Protein AF-A0AA41H5A7-F1 (afdb_monomer_lite)

Foldseek 3Di:
DDLLVLLLVLLVVCCVVPNDDPVCPVVNVQSNPDHDPDPVNSQVCCVVVVCDVCSSRDHPDDPPPDPCPDPPDDPPPDPDPLVPDDPVRNVVVVVLVPDDPVVVVVVVVVVVVVVCVVPDDPPPPPDD

Organism: NCBI:txid2849652

Structure (mmCIF, N/CA/C/O backbone):
data_AF-A0AA41H5A7-F1
#
_entry.id   AF-A0AA41H5A7-F1
#
loop_
_atom_site.group_PDB
_atom_site.id
_atom_site.type_symbol
_atom_site.label_atom_id
_atom_site.label_alt_id
_atom_site.label_comp_id
_atom_site.label_asym_id
_atom_site.label_entity_id
_atom_site.label_seq_id
_atom_site.pdbx_PDB_ins_code
_atom_site.Cartn_x
_atom_site.Cartn_y
_atom_site.Cartn_z
_atom_site.occupancy
_atom_site.B_iso_or_equiv
_atom_site.auth_seq_id
_atom_site.auth_comp_id
_atom_site.auth_asym_id
_atom_site.auth_atom_id
_atom_site.pdbx_PDB_model_num
ATOM 1 N N . MET A 1 1 ? 23.987 -1.968 -9.601 1.00 56.03 1 MET A N 1
ATOM 2 C CA . MET A 1 1 ? 22.729 -1.945 -10.375 1.00 56.03 1 MET A CA 1
ATOM 3 C C . MET A 1 1 ? 22.437 -0.489 -10.712 1.00 56.03 1 MET A C 1
ATOM 5 O O . MET A 1 1 ? 22.453 0.323 -9.795 1.00 56.03 1 MET A O 1
ATOM 9 N N . ASN A 1 2 ? 22.319 -0.119 -11.991 1.00 81.69 2 ASN A N 1
ATOM 10 C CA . ASN A 1 2 ? 21.981 1.256 -12.384 1.00 81.69 2 ASN A CA 1
ATOM 11 C C . ASN A 1 2 ? 20.470 1.468 -12.172 1.00 81.69 2 ASN A C 1
ATOM 13 O O . ASN A 1 2 ? 19.696 0.542 -12.397 1.00 81.69 2 ASN A O 1
ATOM 17 N N . ILE A 1 3 ? 20.035 2.673 -11.787 1.00 83.50 3 ILE A N 1
ATOM 18 C CA . ILE A 1 3 ? 18.609 3.023 -11.637 1.00 83.50 3 ILE A CA 1
ATOM 19 C C . ILE A 1 3 ? 17.794 2.694 -12.898 1.00 83.50 3 ILE A C 1
ATOM 21 O O . ILE A 1 3 ? 16.640 2.288 -12.826 1.00 83.50 3 ILE A O 1
ATOM 25 N N . THR A 1 4 ? 18.424 2.798 -14.068 1.00 85.50 4 THR A N 1
ATOM 26 C CA . THR A 1 4 ? 17.822 2.427 -15.356 1.00 85.50 4 THR A CA 1
ATOM 27 C C . THR A 1 4 ? 17.505 0.929 -15.422 1.00 85.50 4 THR A C 1
ATOM 29 O O . THR A 1 4 ? 16.462 0.541 -15.942 1.00 85.50 4 THR A O 1
ATOM 32 N N . ASP A 1 5 ? 18.373 0.083 -14.868 1.00 84.81 5 ASP A N 1
ATOM 33 C CA . ASP A 1 5 ? 18.185 -1.369 -14.858 1.00 84.81 5 ASP A CA 1
ATOM 34 C C . ASP A 1 5 ? 17.086 -1.773 -13.870 1.00 84.81 5 ASP A C 1
ATOM 36 O O . ASP A 1 5 ? 16.255 -2.614 -14.205 1.00 84.81 5 ASP A O 1
ATOM 40 N N . THR A 1 6 ? 17.012 -1.106 -12.710 1.00 86.38 6 THR A N 1
ATOM 41 C CA . THR A 1 6 ? 15.900 -1.247 -11.752 1.00 86.38 6 THR A CA 1
ATOM 42 C C . THR A 1 6 ? 14.561 -0.918 -12.411 1.00 86.38 6 THR A C 1
ATOM 44 O O . THR A 1 6 ? 13.634 -1.727 -12.391 1.00 86.38 6 THR A O 1
ATOM 47 N N . ARG A 1 7 ? 14.483 0.221 -13.109 1.00 88.19 7 ARG A N 1
ATOM 48 C CA . ARG A 1 7 ? 13.277 0.634 -13.841 1.00 88.19 7 ARG A CA 1
ATOM 49 C C . ARG A 1 7 ? 12.860 -0.377 -14.899 1.00 88.19 7 ARG A C 1
ATOM 51 O O . ARG A 1 7 ? 11.673 -0.670 -15.026 1.00 88.19 7 ARG A O 1
ATOM 58 N N . ARG A 1 8 ? 13.813 -0.933 -15.655 1.00 88.06 8 ARG A N 1
ATOM 59 C CA . ARG A 1 8 ? 13.534 -1.971 -16.663 1.00 88.06 8 ARG A CA 1
ATOM 60 C C . ARG A 1 8 ? 13.011 -3.255 -16.030 1.00 88.06 8 ARG A C 1
ATOM 62 O O . ARG A 1 8 ? 12.043 -3.815 -16.544 1.00 88.06 8 ARG A O 1
ATOM 69 N N . ALA A 1 9 ? 13.622 -3.700 -14.934 1.00 86.38 9 ALA A N 1
ATOM 70 C CA . ALA A 1 9 ? 13.193 -4.889 -14.206 1.00 86.38 9 ALA A CA 1
ATOM 71 C C . ALA A 1 9 ? 11.758 -4.727 -13.677 1.00 86.38 9 ALA A C 1
ATOM 73 O O . ALA A 1 9 ? 10.902 -5.569 -13.951 1.00 86.38 9 ALA A O 1
ATOM 74 N N . ASN A 1 10 ? 11.455 -3.597 -13.034 1.00 87.81 10 ASN A N 1
ATOM 75 C CA . ASN A 1 10 ? 10.125 -3.330 -12.479 1.00 87.81 10 ASN A CA 1
ATOM 76 C C . ASN A 1 10 ? 9.070 -3.123 -13.570 1.00 87.81 10 ASN A C 1
ATOM 78 O O . ASN A 1 10 ? 7.943 -3.600 -13.444 1.00 87.81 10 ASN A O 1
ATOM 82 N N . LEU A 1 11 ? 9.433 -2.489 -14.690 1.00 87.06 11 LEU A N 1
ATOM 83 C CA . LEU A 1 11 ? 8.543 -2.374 -15.844 1.00 87.06 11 LEU A CA 1
ATOM 84 C C . LEU A 1 11 ? 8.207 -3.753 -16.432 1.00 87.06 11 LEU A C 1
ATOM 86 O O . LEU A 1 11 ? 7.061 -3.994 -16.806 1.00 87.06 11 LEU A O 1
ATOM 90 N N . ALA A 1 12 ? 9.184 -4.662 -16.509 1.00 84.19 12 ALA A N 1
ATOM 91 C CA . ALA A 1 12 ? 8.961 -6.022 -16.992 1.00 84.19 12 ALA A CA 1
ATOM 92 C C . ALA A 1 12 ? 8.025 -6.818 -16.067 1.00 84.19 12 ALA A C 1
ATOM 94 O O . ALA A 1 12 ? 7.131 -7.495 -16.573 1.00 84.19 12 ALA A O 1
ATOM 95 N N . LYS A 1 13 ? 8.178 -6.683 -14.741 1.00 84.25 13 LYS A N 1
ATOM 96 C CA . LYS A 1 13 ? 7.272 -7.286 -13.747 1.00 84.25 13 LYS A CA 1
ATOM 97 C C . LYS A 1 13 ? 5.847 -6.772 -13.899 1.00 84.25 13 LYS A C 1
ATOM 99 O O . LYS A 1 13 ? 4.928 -7.555 -14.108 1.00 84.25 13 LYS A O 1
ATOM 104 N N . TRP A 1 14 ? 5.677 -5.452 -13.935 1.00 84.88 14 TRP A N 1
ATOM 105 C CA . TRP A 1 14 ? 4.355 -4.854 -14.100 1.00 84.88 14 TRP A CA 1
ATOM 106 C C . TRP A 1 14 ? 3.661 -5.315 -15.391 1.00 84.88 14 TRP A C 1
ATOM 108 O O . TRP A 1 14 ? 2.460 -5.578 -15.389 1.00 84.88 14 TRP A O 1
ATOM 118 N N . VAL A 1 15 ? 4.415 -5.455 -16.488 1.00 83.38 15 VAL A N 1
ATOM 119 C CA . VAL A 1 15 ? 3.906 -5.987 -17.762 1.00 83.38 15 VAL A CA 1
ATOM 120 C C . VAL A 1 15 ? 3.519 -7.462 -17.672 1.00 83.38 15 VAL A C 1
ATOM 122 O O . VAL A 1 15 ? 2.556 -7.854 -18.327 1.00 83.38 15 VAL A O 1
ATOM 125 N N . ALA A 1 16 ? 4.251 -8.280 -16.917 1.00 78.19 16 ALA A N 1
ATOM 126 C CA . ALA A 1 16 ? 3.895 -9.683 -16.719 1.00 78.19 16 ALA A CA 1
ATOM 127 C C . ALA A 1 16 ? 2.541 -9.813 -16.000 1.00 78.19 16 ALA A C 1
ATOM 129 O O . ALA A 1 16 ? 1.714 -10.619 -16.419 1.00 78.19 16 ALA A O 1
ATOM 130 N N . ASP A 1 17 ? 2.290 -8.951 -15.012 1.00 76.50 17 ASP A N 1
ATOM 131 C CA . ASP A 1 17 ? 1.072 -8.988 -14.195 1.00 76.50 17 ASP A CA 1
ATOM 132 C C . ASP A 1 17 ? -0.139 -8.320 -14.873 1.00 76.50 17 ASP A C 1
ATOM 134 O O . ASP A 1 17 ? -1.271 -8.778 -14.731 1.00 76.50 17 ASP A O 1
ATOM 138 N N . ASN A 1 18 ? 0.074 -7.225 -15.615 1.00 77.56 18 ASN A N 1
ATOM 139 C CA . ASN A 1 18 ? -1.008 -6.386 -16.164 1.00 77.56 18 ASN A CA 1
ATOM 140 C C . ASN A 1 18 ? -1.155 -6.495 -17.695 1.00 77.56 18 ASN A C 1
ATOM 142 O O . ASN A 1 18 ? -2.140 -6.022 -18.268 1.00 77.56 18 ASN A O 1
ATOM 146 N N . GLY A 1 19 ? -0.180 -7.099 -18.377 1.00 77.44 19 GLY A N 1
ATOM 147 C CA . GLY A 1 19 ? -0.079 -7.120 -19.835 1.00 77.44 19 GLY A CA 1
ATOM 148 C C . GLY A 1 19 ? 0.422 -5.801 -20.439 1.00 77.44 19 GLY A C 1
ATOM 149 O O . GLY A 1 19 ? 0.547 -4.776 -19.771 1.00 77.44 19 GLY A O 1
ATOM 150 N N . ILE A 1 20 ? 0.723 -5.810 -21.746 1.00 77.06 20 ILE A N 1
ATOM 151 C CA . ILE A 1 20 ? 1.166 -4.605 -22.471 1.00 77.06 20 ILE A CA 1
ATOM 152 C C . ILE A 1 20 ? -0.055 -3.828 -22.992 1.00 77.06 20 ILE A C 1
ATOM 154 O O . ILE A 1 20 ? -0.768 -4.333 -23.871 1.00 77.06 20 ILE A O 1
ATOM 158 N N . PRO A 1 21 ? -0.269 -2.573 -22.557 1.00 76.25 21 PRO A N 1
ATOM 159 C CA . PRO A 1 21 ? -1.346 -1.730 -23.066 1.00 76.25 21 PRO A CA 1
ATOM 160 C C . PRO A 1 21 ? -1.199 -1.496 -24.575 1.00 76.25 21 PRO A C 1
ATOM 162 O O . PRO A 1 21 ? -0.141 -1.088 -25.056 1.00 76.25 21 PRO A O 1
ATOM 165 N N . LYS A 1 22 ? -2.275 -1.712 -25.347 1.00 70.50 22 LYS A N 1
ATOM 166 C CA . LYS A 1 22 ? -2.245 -1.630 -26.824 1.00 70.50 22 LYS A CA 1
ATOM 167 C C . LYS A 1 22 ? -1.748 -0.280 -27.358 1.00 70.50 22 LYS A C 1
ATOM 169 O O . LYS A 1 22 ? -1.102 -0.258 -28.399 1.00 70.50 22 LYS A O 1
ATOM 174 N N . GLN A 1 23 ? -2.025 0.810 -26.643 1.00 73.31 23 GLN A N 1
ATOM 175 C CA . GLN A 1 23 ? -1.661 2.177 -27.036 1.00 73.31 23 GLN A CA 1
ATOM 176 C C . GLN A 1 23 ? -0.178 2.511 -26.821 1.00 73.31 23 GLN A C 1
ATOM 178 O O . GLN A 1 23 ? 0.321 3.427 -27.458 1.00 73.31 23 GLN A O 1
ATOM 183 N N . GLU A 1 24 ? 0.533 1.776 -25.962 1.00 73.12 24 GLU A N 1
ATOM 184 C CA . GLU A 1 24 ? 1.923 2.089 -25.590 1.00 73.12 24 GLU A CA 1
ATOM 185 C C . GLU A 1 24 ? 2.894 0.948 -25.920 1.00 73.12 24 GLU A C 1
ATOM 187 O O . GLU A 1 24 ? 4.025 0.940 -25.442 1.00 73.12 24 GLU A O 1
ATOM 192 N N . LYS A 1 25 ? 2.492 -0.017 -26.760 1.00 73.94 25 LYS A N 1
ATOM 193 C CA . LYS A 1 25 ? 3.353 -1.147 -27.156 1.00 73.94 25 LYS A CA 1
ATOM 194 C C . LYS A 1 25 ? 4.733 -0.686 -27.629 1.00 73.94 25 LYS A C 1
ATOM 196 O O . LYS A 1 25 ? 5.736 -1.221 -27.176 1.00 73.94 25 LYS A O 1
ATOM 201 N N . SER A 1 26 ? 4.774 0.344 -28.476 1.00 78.19 26 SER A N 1
ATOM 202 C CA . SER A 1 26 ? 6.028 0.911 -28.984 1.00 78.19 26 SER A CA 1
ATOM 203 C C . SER A 1 26 ? 6.889 1.509 -27.868 1.00 78.19 26 SER A C 1
ATOM 205 O O . SER A 1 26 ? 8.093 1.273 -27.838 1.00 78.19 26 SER A O 1
ATOM 207 N N . LEU A 1 27 ? 6.280 2.245 -26.931 1.00 79.12 27 LEU A N 1
ATOM 208 C CA . LEU A 1 27 ? 6.989 2.880 -25.820 1.00 79.12 27 LEU A CA 1
ATOM 209 C C . LEU A 1 27 ? 7.566 1.831 -24.860 1.00 79.12 27 LEU A C 1
ATOM 211 O O . LEU A 1 27 ? 8.731 1.909 -24.488 1.00 79.12 27 LEU A O 1
ATOM 215 N N . PHE A 1 28 ? 6.779 0.817 -24.498 1.00 80.31 28 PHE A N 1
ATOM 216 C CA . PHE A 1 28 ? 7.232 -0.263 -23.617 1.00 80.31 28 PHE A CA 1
ATOM 217 C C . PHE A 1 28 ? 8.334 -1.105 -24.267 1.00 80.31 28 PHE A C 1
ATOM 219 O O . PHE A 1 28 ? 9.303 -1.460 -23.598 1.00 80.31 28 PHE A O 1
ATOM 226 N N . SER A 1 29 ? 8.225 -1.390 -25.568 1.00 78.31 29 SER A N 1
ATOM 227 C CA . SER A 1 29 ? 9.290 -2.059 -26.322 1.00 78.31 29 SER A CA 1
ATOM 228 C C . SER A 1 29 ? 10.580 -1.238 -26.338 1.00 78.31 29 SER A C 1
ATOM 230 O O . SER A 1 29 ? 11.651 -1.798 -26.122 1.00 78.31 29 SER A O 1
ATOM 232 N N . GLN A 1 30 ? 10.485 0.081 -26.520 1.00 82.56 30 GLN A N 1
ATOM 233 C CA . GLN A 1 30 ? 11.646 0.971 -26.534 1.00 82.56 30 GLN A CA 1
ATOM 234 C C . GLN A 1 30 ? 12.312 1.086 -25.152 1.00 82.56 30 GLN A C 1
ATOM 236 O O . GLN A 1 30 ? 13.535 1.030 -25.051 1.00 82.56 30 GLN A O 1
ATOM 241 N N . LEU A 1 31 ? 11.525 1.197 -24.077 1.00 84.38 31 LEU A N 1
ATOM 242 C CA . LEU A 1 31 ? 12.044 1.323 -22.708 1.00 84.38 31 LEU A CA 1
ATOM 243 C C . LEU A 1 31 ? 12.672 0.028 -22.177 1.00 84.38 31 LEU A C 1
ATOM 245 O O . LEU A 1 31 ? 13.596 0.085 -21.366 1.00 84.38 31 LEU A O 1
ATOM 249 N N . ARG A 1 32 ? 12.205 -1.135 -22.647 1.00 73.62 32 ARG A N 1
ATOM 250 C CA . ARG A 1 32 ? 12.822 -2.439 -22.352 1.00 73.62 32 ARG A CA 1
ATOM 251 C C . ARG A 1 32 ? 14.146 -2.667 -23.083 1.00 73.62 32 ARG A C 1
ATOM 253 O O . ARG A 1 32 ? 14.929 -3.495 -22.630 1.00 73.62 32 ARG A O 1
ATOM 260 N N . GLY A 1 33 ? 14.361 -1.987 -24.206 1.00 74.81 33 GLY A N 1
ATOM 261 C CA . GLY A 1 33 ? 15.590 -2.057 -24.989 1.00 74.81 33 GLY A CA 1
ATOM 262 C C . GLY A 1 33 ? 16.628 -1.033 -24.529 1.00 74.81 33 GLY A C 1
ATOM 263 O O . GLY A 1 33 ? 16.967 -0.931 -23.349 1.00 74.81 33 GLY A O 1
ATOM 264 N N . ASP A 1 34 ? 17.125 -0.255 -25.483 1.00 70.81 34 ASP A N 1
ATOM 265 C CA . ASP A 1 34 ? 18.189 0.740 -25.325 1.00 70.81 34 ASP A CA 1
ATOM 266 C C . ASP A 1 34 ? 17.678 2.162 -25.037 1.00 70.81 34 ASP A C 1
ATOM 268 O O . ASP A 1 34 ? 18.474 3.080 -24.838 1.00 70.81 34 ASP A O 1
ATOM 272 N N . GLY A 1 35 ? 16.358 2.360 -24.982 1.00 69.44 35 GLY A N 1
ATOM 273 C CA . GLY A 1 35 ? 15.755 3.667 -24.762 1.00 69.44 35 GLY A CA 1
ATOM 274 C C . GLY A 1 35 ? 16.190 4.317 -23.445 1.00 69.44 35 GLY A C 1
ATOM 275 O O . GLY A 1 35 ? 16.374 3.650 -22.422 1.00 69.44 35 GLY A O 1
ATOM 276 N N . SER A 1 36 ? 16.312 5.649 -23.458 1.00 74.75 36 SER A N 1
ATOM 277 C CA . SER A 1 36 ? 16.602 6.437 -22.256 1.00 74.75 36 SER A CA 1
ATOM 278 C C . SER A 1 36 ? 15.436 6.349 -21.269 1.00 74.75 36 SER A C 1
ATOM 280 O O . SER A 1 36 ? 14.383 6.963 -21.462 1.00 74.75 36 SER A O 1
ATOM 282 N N . PHE A 1 37 ? 15.622 5.578 -20.197 1.00 83.50 37 PHE A N 1
ATOM 283 C CA . PHE A 1 37 ? 14.628 5.410 -19.140 1.00 83.50 37 PHE A CA 1
ATOM 284 C C . PHE A 1 37 ? 14.839 6.444 -18.023 1.00 83.50 37 PHE A C 1
ATOM 286 O O . PHE A 1 37 ? 15.230 6.136 -16.893 1.00 83.50 37 PHE A O 1
ATOM 293 N N . GLY A 1 38 ? 14.584 7.708 -18.364 1.00 86.00 38 GLY A N 1
ATOM 294 C CA . GLY A 1 38 ? 14.699 8.841 -17.448 1.00 86.00 38 GLY A CA 1
ATOM 295 C C . GLY A 1 38 ? 13.562 8.936 -16.425 1.00 86.00 38 GLY A C 1
ATOM 296 O O . GLY A 1 38 ? 12.476 8.385 -16.606 1.00 86.00 38 GLY A O 1
A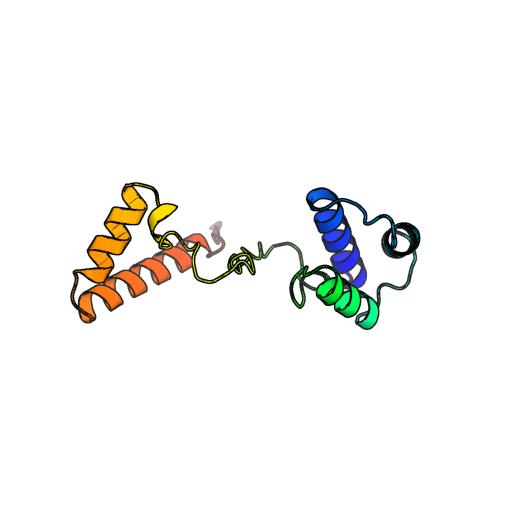TOM 297 N N . GLU A 1 39 ? 13.800 9.710 -15.366 1.00 86.25 39 GLU A N 1
ATOM 298 C CA . GLU A 1 39 ? 12.874 9.890 -14.239 1.00 86.25 39 GLU A CA 1
ATOM 299 C C . GLU A 1 39 ? 11.505 10.414 -14.684 1.00 86.25 39 GLU A C 1
ATOM 301 O O . GLU A 1 39 ? 10.476 9.862 -14.316 1.00 86.25 39 GLU A O 1
ATOM 306 N N . LYS A 1 40 ? 11.476 11.408 -15.577 1.00 87.69 40 LYS A N 1
ATOM 307 C CA . LYS A 1 40 ? 10.223 11.969 -16.105 1.00 87.69 40 LYS A CA 1
ATOM 308 C C . LYS A 1 40 ? 9.346 10.921 -16.799 1.00 87.69 40 LYS A C 1
ATOM 310 O O . LYS A 1 40 ? 8.122 10.983 -16.712 1.00 87.69 40 LYS A O 1
ATOM 315 N N . VAL A 1 41 ? 9.964 9.968 -17.500 1.00 88.06 41 VAL A N 1
ATOM 316 C CA . VAL A 1 41 ? 9.239 8.877 -18.165 1.00 88.06 41 VAL A CA 1
ATOM 317 C C . VAL A 1 41 ? 8.737 7.875 -17.130 1.00 88.06 41 VAL A C 1
ATOM 319 O O . VAL A 1 41 ? 7.577 7.476 -17.206 1.00 88.06 41 VAL A O 1
ATOM 322 N N . ALA A 1 42 ? 9.564 7.534 -16.138 1.00 89.25 42 ALA A N 1
ATOM 323 C CA . ALA A 1 42 ? 9.174 6.665 -15.032 1.00 89.25 42 ALA A CA 1
ATOM 324 C C . ALA A 1 42 ? 7.962 7.223 -14.267 1.00 89.25 42 ALA A C 1
ATOM 326 O O . ALA A 1 42 ? 6.933 6.558 -14.197 1.00 89.25 42 ALA A O 1
ATOM 327 N N . ARG A 1 43 ? 8.017 8.482 -13.817 1.00 91.06 43 ARG A N 1
ATOM 328 C CA . ARG A 1 43 ? 6.909 9.132 -13.091 1.00 91.06 43 ARG A CA 1
ATOM 329 C C . ARG A 1 43 ? 5.622 9.184 -13.906 1.00 91.06 43 ARG A C 1
ATOM 331 O O . ARG A 1 43 ? 4.553 8.845 -13.408 1.00 91.06 43 ARG A O 1
ATOM 338 N N . ARG A 1 44 ? 5.723 9.507 -15.200 1.00 89.00 44 ARG A N 1
ATOM 339 C CA . ARG A 1 44 ? 4.563 9.504 -16.101 1.00 89.00 44 ARG A CA 1
ATOM 340 C C . ARG A 1 44 ? 3.927 8.116 -16.221 1.00 89.00 44 ARG A C 1
ATOM 342 O O . ARG A 1 44 ? 2.702 8.021 -16.272 1.00 89.00 44 ARG A O 1
ATOM 349 N N . LEU A 1 45 ? 4.731 7.055 -16.312 1.00 87.62 45 LEU A N 1
ATOM 350 C CA . LEU A 1 45 ? 4.222 5.683 -16.366 1.00 87.62 45 LEU A CA 1
ATOM 351 C C . LEU A 1 45 ? 3.559 5.288 -15.045 1.00 87.62 45 LEU A C 1
ATOM 353 O O . LEU A 1 45 ? 2.444 4.769 -15.077 1.00 87.62 45 LEU A O 1
ATOM 357 N N . GLU A 1 46 ? 4.187 5.604 -13.912 1.00 88.75 46 GLU A N 1
ATOM 358 C CA . GLU A 1 46 ? 3.642 5.339 -12.576 1.00 88.75 46 GLU A CA 1
ATOM 359 C C . GLU A 1 46 ? 2.259 5.971 -12.387 1.00 88.75 46 GLU A C 1
ATOM 361 O O . GLU A 1 46 ? 1.316 5.299 -11.963 1.00 88.75 46 GLU A O 1
ATOM 366 N N . GLU A 1 47 ? 2.106 7.242 -12.764 1.00 86.00 47 GLU A N 1
ATOM 367 C CA . GLU A 1 47 ? 0.847 7.981 -12.645 1.00 86.00 47 GLU A CA 1
ATOM 368 C C . GLU A 1 47 ? -0.236 7.481 -13.604 1.00 86.00 47 GLU A C 1
ATOM 370 O O . GLU A 1 47 ? -1.402 7.337 -13.206 1.00 86.00 47 GLU A O 1
ATOM 375 N N . LYS A 1 48 ? 0.147 7.235 -14.867 1.00 85.50 48 LYS A N 1
ATOM 376 C CA . LYS A 1 48 ? -0.763 6.805 -15.937 1.00 85.50 48 LYS A CA 1
ATOM 377 C C . LYS A 1 48 ? -1.317 5.412 -15.671 1.00 85.50 48 LYS A C 1
ATOM 379 O O . LYS A 1 48 ? -2.500 5.179 -15.899 1.00 85.50 48 LYS A O 1
ATOM 384 N N . TYR A 1 49 ? -0.471 4.510 -15.183 1.00 83.94 49 TYR A N 1
ATOM 385 C CA . TYR A 1 49 ? -0.808 3.104 -14.976 1.00 83.94 49 TYR A CA 1
ATOM 386 C C . TYR A 1 49 ? -1.060 2.729 -13.521 1.00 83.94 49 TYR A C 1
ATOM 388 O O . TYR A 1 49 ? -1.264 1.554 -13.226 1.00 83.94 49 TYR A O 1
ATOM 396 N N . LYS A 1 50 ? -1.072 3.716 -12.617 1.00 83.56 50 LYS A N 1
ATOM 397 C CA . LYS A 1 50 ? -1.303 3.506 -11.181 1.00 83.56 50 LYS A CA 1
ATOM 398 C C . LYS A 1 50 ? -0.376 2.428 -10.609 1.00 83.56 50 LYS A C 1
ATOM 400 O O . LYS A 1 50 ? -0.804 1.574 -9.840 1.00 83.56 50 LYS A O 1
ATOM 405 N N . MET A 1 51 ? 0.897 2.473 -11.009 1.00 82.88 51 MET A N 1
ATOM 406 C CA . MET A 1 51 ? 1.918 1.522 -10.546 1.00 82.88 51 MET A CA 1
ATOM 407 C C . MET A 1 51 ? 2.287 1.760 -9.074 1.00 82.88 51 MET A C 1
ATOM 409 O O . MET A 1 51 ? 2.728 0.839 -8.401 1.00 82.88 51 MET A O 1
ATOM 413 N N . GLY A 1 52 ? 2.068 2.980 -8.575 1.00 81.12 52 GLY A N 1
ATOM 414 C CA . GLY A 1 52 ? 2.545 3.441 -7.273 1.00 81.12 52 GLY A CA 1
ATOM 415 C C . GLY A 1 52 ? 3.727 4.392 -7.442 1.00 81.12 52 GLY A C 1
ATOM 416 O O . GLY A 1 52 ? 4.557 4.218 -8.336 1.00 81.12 52 GLY A O 1
ATOM 417 N N . ALA A 1 53 ? 3.778 5.438 -6.620 1.00 82.75 53 ALA A N 1
ATOM 418 C CA . ALA A 1 53 ? 4.848 6.424 -6.695 1.00 82.75 53 ALA A CA 1
ATOM 419 C C . ALA A 1 53 ? 6.182 5.786 -6.283 1.00 82.75 53 ALA A C 1
ATOM 421 O O . ALA A 1 53 ? 6.311 5.258 -5.185 1.00 82.75 53 ALA A O 1
ATOM 422 N N . GLY A 1 54 ? 7.180 5.852 -7.163 1.00 86.81 54 GLY A N 1
ATOM 423 C CA . GLY A 1 54 ? 8.510 5.286 -6.932 1.00 86.81 54 GLY A CA 1
ATOM 424 C C . GLY A 1 54 ? 8.598 3.790 -7.203 1.00 86.81 54 GLY A C 1
ATOM 425 O O . GLY A 1 54 ? 9.664 3.212 -7.000 1.00 86.81 54 GLY A O 1
ATOM 426 N N . TYR A 1 55 ? 7.526 3.166 -7.698 1.00 87.56 55 TYR A N 1
ATOM 427 C CA . TYR A 1 55 ? 7.509 1.751 -8.051 1.00 87.56 55 TYR A CA 1
ATOM 428 C C . TYR A 1 55 ? 8.648 1.383 -9.010 1.00 87.56 55 TYR A C 1
ATOM 430 O O . TYR A 1 55 ? 9.336 0.387 -8.807 1.00 87.56 55 TYR A O 1
ATOM 438 N N . LEU A 1 56 ? 8.914 2.202 -10.030 1.00 89.00 56 LEU A N 1
ATOM 439 C CA . LEU A 1 56 ? 9.970 1.914 -11.006 1.00 89.00 56 LEU A CA 1
ATOM 440 C C . LEU A 1 56 ? 11.376 2.202 -10.461 1.00 89.00 56 LEU A C 1
ATOM 442 O O . LEU A 1 56 ? 12.353 1.689 -10.997 1.00 89.00 56 LEU A O 1
ATOM 446 N N . ASP A 1 57 ? 11.485 2.990 -9.395 1.00 89.12 57 ASP A N 1
ATOM 447 C CA . ASP A 1 57 ? 12.759 3.345 -8.764 1.00 89.12 57 ASP A CA 1
ATOM 448 C C . ASP A 1 57 ? 13.122 2.421 -7.590 1.00 89.12 57 ASP A C 1
ATOM 450 O O . ASP A 1 57 ? 14.242 2.482 -7.084 1.00 89.12 57 ASP A O 1
ATOM 454 N N . THR A 1 58 ? 12.195 1.562 -7.158 1.00 84.88 58 THR A N 1
ATOM 455 C CA . THR A 1 58 ? 12.372 0.701 -5.984 1.00 84.88 58 THR A CA 1
ATOM 456 C C . THR A 1 58 ? 13.263 -0.497 -6.334 1.00 84.88 58 THR A C 1
ATOM 458 O O . THR A 1 58 ? 12.877 -1.303 -7.181 1.00 84.88 58 THR A O 1
ATOM 461 N N . PRO A 1 59 ? 14.458 -0.642 -5.732 1.00 75.88 59 PRO A N 1
ATOM 462 C CA . PRO A 1 59 ? 15.302 -1.807 -5.963 1.00 75.88 59 PRO A CA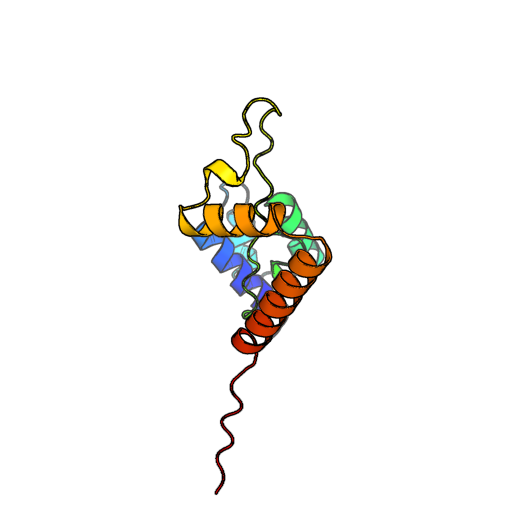 1
ATOM 463 C C . PRO A 1 59 ? 14.620 -3.081 -5.449 1.00 75.88 59 PRO A C 1
ATOM 465 O O . PRO A 1 59 ? 13.965 -3.072 -4.408 1.00 75.88 59 PRO A O 1
ATOM 468 N N . ASP A 1 60 ? 14.780 -4.171 -6.198 1.00 65.75 60 ASP A N 1
ATOM 469 C CA . ASP A 1 60 ? 14.209 -5.477 -5.867 1.00 65.75 60 ASP A CA 1
ATOM 470 C C . ASP A 1 60 ? 14.562 -5.907 -4.437 1.00 65.75 60 ASP A C 1
ATOM 472 O O . ASP A 1 60 ? 15.735 -5.958 -4.069 1.00 65.75 60 ASP A O 1
ATOM 476 N N . GLY A 1 61 ? 13.532 -6.214 -3.641 1.00 52.12 61 GLY A N 1
ATOM 477 C CA . GLY A 1 61 ? 13.661 -6.597 -2.229 1.00 52.12 61 GLY A CA 1
ATOM 478 C C . GLY A 1 61 ? 12.612 -5.981 -1.301 1.00 52.12 61 GLY A C 1
ATOM 479 O O . GLY A 1 61 ? 12.498 -6.409 -0.159 1.00 52.12 61 GLY A O 1
ATOM 480 N N . VAL A 1 62 ? 11.821 -5.020 -1.786 1.00 48.06 62 VAL A N 1
ATOM 481 C CA . VAL A 1 62 ? 10.667 -4.473 -1.061 1.00 48.06 62 VAL A CA 1
ATOM 482 C C . VAL A 1 62 ? 9.412 -4.861 -1.832 1.00 48.06 62 VAL A C 1
ATOM 484 O O . VAL A 1 62 ? 9.063 -4.241 -2.837 1.00 48.06 62 VAL A O 1
ATOM 487 N N . GLU A 1 63 ? 8.763 -5.944 -1.414 1.00 44.38 63 GLU A N 1
ATOM 488 C CA . GLU A 1 63 ? 7.404 -6.243 -1.851 1.00 44.38 63 GLU A CA 1
ATOM 489 C C . GLU A 1 63 ? 6.520 -5.113 -1.325 1.00 44.38 63 GLU A C 1
ATOM 491 O O . GLU A 1 63 ? 6.187 -5.054 -0.143 1.00 44.38 63 GLU A O 1
ATOM 496 N N . TYR A 1 64 ? 6.205 -4.143 -2.184 1.00 46.62 64 TYR A N 1
ATOM 497 C CA . TYR A 1 64 ? 5.207 -3.138 -1.856 1.00 46.62 64 TYR A CA 1
ATOM 498 C C . TYR A 1 64 ? 3.857 -3.855 -1.857 1.00 46.62 64 TYR A C 1
ATOM 500 O O . TYR A 1 64 ? 3.162 -3.907 -2.875 1.00 46.62 64 TYR A O 1
ATOM 508 N N . VAL A 1 65 ? 3.507 -4.459 -0.721 1.00 49.03 65 VAL A N 1
ATOM 509 C CA . VAL A 1 65 ? 2.140 -4.874 -0.424 1.00 49.03 65 VAL A CA 1
ATOM 510 C C . VAL A 1 65 ? 1.313 -3.609 -0.596 1.00 49.03 65 VAL A C 1
ATOM 512 O O . VAL A 1 65 ? 1.432 -2.669 0.189 1.00 49.03 65 VAL A O 1
ATOM 515 N N . ARG A 1 66 ? 0.549 -3.507 -1.689 1.00 52.19 66 ARG A N 1
ATOM 516 C CA . ARG A 1 66 ? -0.349 -2.365 -1.865 1.00 52.19 66 ARG A CA 1
ATOM 517 C C . ARG A 1 66 ? -1.233 -2.317 -0.616 1.00 52.19 66 ARG A C 1
ATOM 519 O O . ARG A 1 66 ? -1.896 -3.319 -0.343 1.00 52.19 66 ARG A O 1
ATOM 526 N N . PRO A 1 67 ? -1.363 -1.177 0.086 1.00 50.84 67 PRO A N 1
ATOM 527 C CA . PRO A 1 67 ? -2.637 -0.890 0.715 1.00 50.84 67 PRO A CA 1
ATOM 528 C C . PRO A 1 67 ? -3.637 -0.979 -0.431 1.00 50.84 67 PRO A C 1
ATOM 530 O O . PRO A 1 67 ? -3.538 -0.224 -1.401 1.00 50.84 67 PRO A O 1
ATOM 533 N N . VAL A 1 68 ? -4.489 -1.999 -0.406 1.00 56.41 68 VAL A N 1
ATOM 534 C CA . VAL A 1 68 ? -5.521 -2.199 -1.416 1.00 56.41 68 VAL A CA 1
ATOM 535 C C . VAL A 1 68 ? -6.404 -0.958 -1.336 1.00 56.41 68 VAL A C 1
ATOM 537 O O . VAL A 1 68 ? -7.275 -0.870 -0.473 1.00 56.41 68 VAL A O 1
ATOM 540 N N . GLU A 1 69 ? -6.128 0.067 -2.149 1.00 48.41 69 GLU A N 1
ATOM 541 C CA . GLU A 1 69 ? -7.056 1.179 -2.266 1.00 48.41 69 GLU A CA 1
ATOM 542 C C . GLU A 1 69 ? -8.349 0.562 -2.793 1.00 48.41 69 GLU A C 1
ATOM 544 O O . GLU A 1 69 ? -8.334 -0.067 -3.860 1.00 48.41 69 GLU A O 1
ATOM 549 N N . PRO A 1 70 ? -9.448 0.650 -2.028 1.00 45.22 70 PRO A N 1
ATOM 550 C CA . PRO A 1 70 ? -10.678 0.002 -2.421 1.00 45.22 70 PRO A CA 1
ATOM 551 C C . PRO A 1 70 ? -11.118 0.561 -3.782 1.00 45.22 70 PRO A C 1
ATOM 553 O O . PRO A 1 70 ? -10.912 1.754 -4.047 1.00 45.22 70 PRO A O 1
ATOM 556 N N . PRO A 1 71 ? -11.731 -0.270 -4.644 1.00 43.22 71 PRO A N 1
ATOM 557 C CA . PRO A 1 71 ? -12.286 0.179 -5.911 1.00 43.22 71 PRO A CA 1
ATOM 558 C C . PRO A 1 71 ? -13.125 1.441 -5.703 1.00 43.22 71 PRO A C 1
ATOM 560 O O . PRO A 1 71 ? -13.909 1.524 -4.755 1.00 43.22 71 PRO A O 1
ATOM 563 N N . ARG A 1 72 ? -12.965 2.429 -6.591 1.00 53.34 72 ARG A N 1
ATOM 564 C CA . ARG A 1 72 ? -13.838 3.608 -6.659 1.00 53.34 72 ARG A CA 1
ATOM 565 C C . ARG A 1 72 ? -15.214 3.188 -7.178 1.00 53.34 72 ARG A C 1
ATOM 567 O O . ARG A 1 72 ? -15.586 3.520 -8.297 1.00 53.34 72 ARG A O 1
ATOM 574 N N . GLU A 1 73 ? -15.955 2.454 -6.365 1.00 42.41 73 GLU A N 1
ATOM 575 C CA . GLU A 1 73 ? -17.365 2.162 -6.573 1.00 42.41 73 GLU A CA 1
ATOM 576 C C . GLU A 1 73 ? -18.161 2.656 -5.363 1.00 42.41 73 GLU A C 1
ATOM 578 O O . GLU A 1 73 ? -17.687 2.645 -4.228 1.00 42.41 73 GLU A O 1
ATOM 583 N N . SER A 1 74 ? -19.344 3.190 -5.663 1.00 45.94 74 SER A N 1
ATOM 584 C CA . SER A 1 74 ? -20.252 3.933 -4.787 1.00 45.94 74 SER A CA 1
ATOM 585 C C . SER A 1 74 ? -20.300 3.462 -3.319 1.00 45.94 74 SER A C 1
ATOM 587 O O . SER A 1 74 ? -20.320 2.258 -3.057 1.00 45.94 74 SER A O 1
ATOM 589 N N . PRO A 1 75 ? -20.459 4.384 -2.345 1.00 46.28 75 PRO A N 1
ATOM 590 C CA . PRO A 1 75 ? -20.432 4.101 -0.900 1.00 46.28 75 PRO A CA 1
ATOM 591 C C . PRO A 1 75 ? -21.515 3.131 -0.379 1.00 46.28 75 PRO A C 1
ATOM 593 O O . PRO A 1 75 ? -21.529 2.831 0.810 1.00 46.28 75 PRO A O 1
ATOM 596 N N . ALA A 1 76 ? -22.396 2.617 -1.240 1.00 45.91 76 ALA A N 1
ATOM 597 C CA . ALA A 1 76 ? -23.466 1.685 -0.891 1.00 45.91 76 ALA A CA 1
ATOM 598 C C . ALA A 1 76 ? -23.079 0.190 -0.974 1.00 45.91 76 ALA A C 1
ATOM 600 O O . ALA A 1 76 ? -23.854 -0.639 -0.509 1.00 45.91 76 ALA A O 1
ATOM 601 N N . SER A 1 77 ? -21.906 -0.171 -1.515 1.00 49.75 77 SER A N 1
ATOM 602 C CA . SER A 1 77 ? -21.520 -1.586 -1.727 1.00 49.75 77 SER A CA 1
ATOM 603 C C . SER A 1 77 ? -20.385 -2.091 -0.827 1.00 49.75 77 SER A C 1
ATOM 605 O O . SER A 1 77 ? -19.892 -3.202 -1.018 1.00 49.75 77 SER A O 1
ATOM 607 N N . ARG A 1 78 ? -19.947 -1.311 0.171 1.00 46.28 78 ARG A N 1
ATOM 608 C CA . ARG A 1 78 ? -18.954 -1.780 1.148 1.00 46.28 78 ARG A CA 1
ATOM 609 C C . ARG A 1 78 ? -19.611 -2.776 2.096 1.00 46.28 78 ARG A C 1
ATOM 611 O O . ARG A 1 78 ? -20.149 -2.388 3.132 1.00 46.28 78 ARG A O 1
ATOM 618 N N . ALA A 1 79 ? -19.492 -4.065 1.786 1.00 55.50 79 ALA A N 1
ATOM 619 C CA . ALA A 1 79 ? -19.433 -5.040 2.860 1.00 55.50 79 ALA A CA 1
ATOM 620 C C . ALA A 1 79 ? -18.351 -4.540 3.845 1.00 55.50 79 ALA A C 1
ATOM 622 O O . ALA A 1 79 ? -17.293 -4.080 3.393 1.00 55.50 79 ALA A O 1
ATOM 623 N N . PRO A 1 80 ? -18.627 -4.489 5.161 1.00 66.44 80 PRO A N 1
ATOM 624 C CA . PRO A 1 80 ? -17.642 -4.031 6.137 1.00 66.44 80 PRO A CA 1
ATOM 625 C C . PRO A 1 80 ? -16.338 -4.798 5.908 1.00 66.44 80 PRO A C 1
ATOM 627 O O . PRO A 1 80 ? -16.394 -5.955 5.517 1.00 66.44 80 PRO A O 1
ATOM 630 N N . PHE A 1 81 ? -15.170 -4.194 6.134 1.00 61.72 81 PHE A N 1
ATOM 631 C CA . PHE A 1 81 ? -13.881 -4.845 5.829 1.00 61.72 81 PHE A CA 1
ATOM 632 C C . PHE A 1 81 ? -13.697 -6.218 6.511 1.00 61.72 81 PHE A C 1
ATOM 634 O O . PHE A 1 81 ? -12.919 -7.041 6.049 1.00 61.72 81 PHE A O 1
ATOM 641 N N . TYR A 1 82 ? -14.487 -6.487 7.555 1.00 68.31 82 TYR A N 1
ATOM 642 C CA . TYR A 1 82 ? -14.677 -7.788 8.198 1.00 68.31 82 TYR A CA 1
ATOM 643 C C . TYR A 1 82 ? -15.224 -8.900 7.302 1.00 68.31 82 TYR A C 1
ATOM 645 O O . TYR A 1 82 ? -15.040 -10.067 7.615 1.00 68.31 82 TYR A O 1
ATOM 653 N N . ALA A 1 83 ? -15.897 -8.562 6.205 1.00 70.88 83 ALA A N 1
ATOM 654 C CA . ALA A 1 83 ? -16.540 -9.509 5.300 1.00 70.88 83 ALA A CA 1
ATOM 655 C C . ALA A 1 83 ? -15.546 -10.351 4.487 1.00 70.88 83 ALA A C 1
ATOM 657 O O . ALA A 1 83 ? -15.954 -11.319 3.852 1.00 70.88 83 ALA A O 1
ATOM 658 N N . TRP A 1 84 ? -14.265 -9.979 4.489 1.00 68.81 84 TRP A N 1
ATOM 659 C CA . TRP A 1 84 ? -13.191 -10.717 3.821 1.00 68.81 84 TRP A CA 1
ATOM 660 C C . TRP A 1 84 ? -12.213 -11.367 4.796 1.00 68.81 84 TRP A C 1
ATOM 662 O O . TRP A 1 84 ? -11.261 -11.995 4.347 1.00 68.81 84 TRP A O 1
ATOM 672 N N .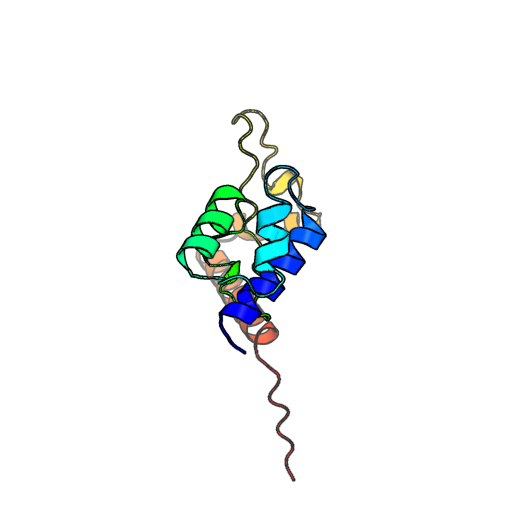 LEU A 1 85 ? -12.438 -11.211 6.103 1.00 80.38 85 LEU A N 1
ATOM 673 C CA . LEU A 1 85 ? -11.618 -11.870 7.109 1.00 80.38 85 LEU A CA 1
ATOM 674 C C . LEU A 1 85 ? -12.019 -13.339 7.230 1.00 80.38 85 LEU A C 1
ATOM 676 O O . LEU A 1 85 ? -13.206 -13.675 7.195 1.00 80.38 85 LEU A O 1
ATOM 680 N N . ASN A 1 86 ? -11.029 -14.204 7.418 1.00 87.88 86 ASN A N 1
ATOM 681 C CA . ASN A 1 86 ? -11.273 -15.569 7.866 1.00 87.88 86 ASN A CA 1
ATOM 682 C C . ASN A 1 86 ? -11.665 -15.602 9.362 1.00 87.88 86 ASN A C 1
ATOM 684 O O . ASN A 1 86 ? -11.689 -14.574 10.041 1.00 87.88 86 ASN A O 1
ATOM 688 N N . GLU A 1 87 ? -12.005 -16.783 9.886 1.00 81.81 87 GLU A N 1
ATOM 689 C CA . GLU A 1 87 ? -12.475 -16.940 11.271 1.00 81.81 87 GLU A CA 1
ATOM 690 C C . GLU A 1 87 ? -11.440 -16.483 12.314 1.00 81.81 87 GLU A C 1
ATOM 692 O O . GLU A 1 87 ? -11.793 -15.796 13.277 1.00 81.81 87 GLU A O 1
ATOM 697 N N . GLU A 1 88 ? -10.163 -16.797 12.094 1.00 84.25 88 GLU A N 1
ATOM 698 C CA . GLU A 1 88 ? -9.064 -16.435 12.994 1.00 84.25 88 GLU A CA 1
ATOM 699 C C . GLU A 1 88 ? -8.837 -14.918 12.997 1.00 84.25 88 GLU A C 1
ATOM 701 O O . GLU A 1 88 ? -8.770 -14.285 14.053 1.00 84.25 88 GLU A O 1
ATOM 706 N N . GLU A 1 89 ? -8.812 -14.304 11.815 1.00 86.88 89 GLU A N 1
ATOM 707 C CA . GLU A 1 89 ? -8.670 -12.857 11.650 1.00 86.88 89 GLU A CA 1
ATOM 708 C C . GLU A 1 89 ? -9.847 -12.095 12.276 1.00 86.88 89 GLU A C 1
ATOM 710 O O . GLU A 1 89 ? -9.658 -11.070 12.937 1.00 86.88 89 GLU A O 1
ATOM 715 N N . MET A 1 90 ? -11.074 -12.606 12.130 1.00 85.31 90 MET A N 1
ATOM 716 C CA . MET A 1 90 ? -12.262 -12.019 12.755 1.00 85.31 90 MET A CA 1
ATOM 717 C C . MET A 1 90 ? -12.163 -12.076 14.286 1.00 85.31 90 MET A C 1
ATOM 719 O O . MET A 1 90 ? -12.494 -11.105 14.980 1.00 85.31 90 MET A O 1
ATOM 723 N N . HIS A 1 91 ? -11.660 -13.189 14.825 1.00 88.81 91 HIS A N 1
ATOM 724 C CA . HIS A 1 91 ? -11.433 -13.343 16.257 1.00 88.81 91 HIS A CA 1
ATOM 725 C C . HIS A 1 91 ? -10.427 -12.310 16.778 1.00 88.81 91 HIS A C 1
ATOM 727 O O . HIS A 1 91 ? -10.690 -11.652 17.786 1.00 88.81 91 HIS A O 1
ATOM 733 N N . LEU A 1 92 ? -9.320 -12.101 16.060 1.00 88.75 92 LEU A N 1
ATOM 734 C CA . LEU A 1 92 ? -8.301 -11.116 16.424 1.00 88.75 92 LEU A CA 1
ATOM 735 C C . LEU A 1 92 ? -8.851 -9.691 16.444 1.00 88.75 92 LEU A C 1
ATOM 737 O O . LEU A 1 92 ? -8.621 -8.954 17.406 1.00 88.75 92 LEU A O 1
ATOM 741 N N . VAL A 1 93 ? -9.633 -9.294 15.435 1.00 87.88 93 VAL A N 1
ATOM 742 C CA . VAL A 1 93 ? -10.202 -7.939 15.443 1.00 87.88 93 VAL A CA 1
ATOM 743 C C . VAL A 1 93 ? -11.270 -7.777 16.523 1.00 87.88 93 VAL A C 1
ATOM 745 O O . VAL A 1 93 ? -11.389 -6.708 17.129 1.00 87.88 93 VAL A O 1
ATOM 748 N N . THR A 1 94 ? -12.028 -8.833 16.811 1.00 86.44 94 THR A N 1
ATOM 749 C CA . THR A 1 94 ? -12.990 -8.822 17.917 1.00 86.44 94 THR A CA 1
ATOM 750 C C . THR A 1 94 ? -12.277 -8.659 19.255 1.00 86.44 94 THR A C 1
ATOM 752 O O . THR A 1 94 ? -12.657 -7.790 20.041 1.00 86.44 94 THR A O 1
ATOM 755 N N . LEU A 1 95 ? -11.208 -9.419 19.500 1.00 88.44 95 LEU A N 1
ATOM 756 C CA . LEU A 1 95 ? -10.378 -9.294 20.699 1.00 88.44 95 LEU A CA 1
ATOM 757 C C . LEU A 1 95 ? -9.799 -7.878 20.831 1.00 88.44 95 LEU A C 1
ATOM 759 O O . LEU A 1 95 ? -9.920 -7.248 21.881 1.00 88.44 95 LEU A O 1
ATOM 763 N N . PHE A 1 96 ? -9.242 -7.339 19.746 1.00 91.88 96 PHE A N 1
ATOM 764 C CA . PHE A 1 96 ? -8.660 -5.999 19.727 1.00 91.88 96 PHE A CA 1
ATOM 765 C C . PHE A 1 96 ? -9.685 -4.905 20.072 1.00 91.88 96 PHE A C 1
ATOM 767 O O . PHE A 1 96 ? -9.413 -3.995 20.852 1.00 91.88 96 PHE A O 1
ATOM 774 N N . ARG A 1 97 ? -10.903 -4.992 19.527 1.00 87.12 97 ARG A N 1
ATOM 775 C CA . ARG A 1 97 ? -11.967 -4.006 19.787 1.00 87.12 97 ARG A CA 1
ATOM 776 C C . ARG A 1 97 ? -12.584 -4.105 21.175 1.00 87.12 97 ARG A C 1
ATOM 778 O O . ARG A 1 97 ? -13.134 -3.119 21.655 1.00 87.12 97 ARG A O 1
ATOM 785 N N . THR A 1 98 ? -12.564 -5.293 21.766 1.00 89.88 98 THR A N 1
ATOM 786 C CA . THR A 1 98 ? -13.215 -5.564 23.054 1.00 89.88 98 THR A CA 1
ATOM 787 C C . THR A 1 98 ? -12.280 -5.351 24.241 1.00 89.88 98 THR A C 1
ATOM 789 O O . THR A 1 98 ? -12.758 -5.206 25.365 1.00 89.88 98 THR A O 1
ATOM 792 N N . THR A 1 99 ? -10.965 -5.289 24.013 1.00 89.38 99 THR A N 1
ATOM 793 C CA . THR A 1 99 ? -9.990 -4.980 25.062 1.00 89.38 99 THR A CA 1
ATOM 794 C C . THR A 1 99 ? -9.886 -3.476 25.353 1.00 89.38 99 THR A C 1
ATOM 796 O O . THR A 1 99 ? -10.377 -2.623 24.614 1.00 89.38 99 THR A O 1
ATOM 799 N N . SER A 1 100 ? -9.241 -3.145 26.472 1.00 93.56 100 SER A N 1
ATOM 800 C CA . SER A 1 100 ? -8.964 -1.764 26.883 1.00 93.56 100 SER A CA 1
ATOM 801 C C . SER A 1 100 ? -7.942 -1.083 25.966 1.00 93.56 100 SER A C 1
ATOM 803 O O . SER A 1 100 ? -7.138 -1.755 25.330 1.00 93.56 100 SER A O 1
ATOM 805 N N . GLU A 1 101 ? -7.870 0.251 25.979 1.00 89.56 101 GLU A N 1
ATOM 806 C CA . GLU A 1 101 ? -6.842 0.996 25.227 1.00 89.56 101 GLU A CA 1
ATOM 807 C C . GLU A 1 101 ? -5.400 0.608 25.589 1.00 89.56 101 GLU A C 1
ATOM 809 O O . GLU A 1 101 ? -4.496 0.749 24.767 1.00 89.56 101 GLU A O 1
ATOM 814 N N . ARG A 1 102 ? -5.160 0.171 26.834 1.00 87.38 102 ARG A N 1
ATOM 815 C CA . ARG A 1 102 ? -3.854 -0.362 27.239 1.00 87.38 102 ARG A CA 1
ATOM 816 C C . ARG A 1 102 ? -3.620 -1.721 26.583 1.00 87.38 102 ARG A C 1
ATOM 818 O O . ARG A 1 102 ? -2.593 -1.900 25.953 1.00 87.38 102 ARG A O 1
ATOM 825 N N . GLY A 1 103 ? -4.610 -2.610 26.626 1.00 88.00 103 GLY A N 1
ATOM 826 C CA . GLY A 1 103 ? -4.531 -3.907 25.951 1.00 88.00 103 GLY A CA 1
ATOM 827 C C . GLY A 1 103 ? -4.386 -3.791 24.430 1.00 88.00 103 GLY A C 1
ATOM 828 O O . GLY A 1 103 ? -3.668 -4.579 23.832 1.00 88.00 103 GLY A O 1
ATOM 829 N N . GLN A 1 104 ? -5.005 -2.790 23.797 1.00 92.06 104 GLN A N 1
ATOM 830 C CA . GLN A 1 104 ? -4.794 -2.499 22.374 1.00 92.06 104 GLN A CA 1
ATOM 831 C C . GLN A 1 104 ? -3.344 -2.117 22.081 1.00 92.06 104 GLN A C 1
ATOM 833 O O . GLN A 1 104 ? -2.779 -2.602 21.106 1.00 92.06 104 GLN A O 1
ATOM 838 N N . ARG A 1 105 ? -2.744 -1.265 22.922 1.00 90.12 105 ARG A N 1
ATOM 839 C CA . ARG A 1 105 ? -1.331 -0.884 22.803 1.00 90.12 105 ARG A CA 1
ATOM 840 C C . ARG A 1 105 ? -0.417 -2.087 22.980 1.00 90.12 105 ARG A C 1
ATOM 842 O O . ARG A 1 105 ? 0.403 -2.324 22.109 1.00 90.12 105 ARG A O 1
ATOM 849 N N . ASP A 1 106 ? -0.644 -2.889 24.015 1.00 91.00 106 ASP A N 1
ATOM 850 C CA . ASP A 1 106 ? 0.162 -4.083 24.280 1.00 91.00 106 ASP A CA 1
ATOM 851 C C . ASP A 1 106 ? 0.103 -5.079 23.100 1.00 91.00 106 ASP A C 1
ATOM 853 O O . ASP A 1 106 ? 1.126 -5.624 22.694 1.00 91.00 106 ASP A O 1
ATOM 857 N N . ILE A 1 107 ? -1.080 -5.277 22.497 1.00 88.50 107 ILE A N 1
ATOM 858 C CA . ILE A 1 107 ? -1.251 -6.124 21.301 1.00 88.50 107 ILE A CA 1
ATOM 859 C C . ILE A 1 107 ? -0.473 -5.567 20.099 1.00 88.50 107 ILE A C 1
ATOM 861 O O . ILE A 1 107 ? 0.137 -6.336 19.357 1.00 88.50 107 ILE A O 1
ATOM 865 N N . LEU A 1 108 ? -0.512 -4.250 19.880 1.00 91.44 108 LEU A N 1
ATOM 866 C CA . LEU A 1 108 ? 0.190 -3.613 18.762 1.00 91.44 108 LEU A CA 1
ATOM 867 C C . LEU A 1 108 ? 1.709 -3.635 18.954 1.00 91.44 108 LEU A C 1
ATOM 869 O O . LEU A 1 108 ? 2.423 -3.938 18.002 1.00 91.44 108 LEU A O 1
ATOM 873 N N . ASP A 1 109 ? 2.186 -3.374 20.169 1.00 91.12 109 ASP A N 1
ATOM 874 C CA . ASP A 1 109 ? 3.609 -3.403 20.507 1.00 91.12 109 ASP A CA 1
ATOM 875 C C . ASP A 1 109 ? 4.192 -4.813 20.295 1.00 91.12 109 ASP A C 1
ATOM 877 O O . ASP A 1 109 ? 5.274 -4.965 19.724 1.00 91.12 109 ASP A O 1
ATOM 881 N N . GLU A 1 110 ? 3.456 -5.859 20.688 1.00 89.25 110 GLU A N 1
ATOM 882 C CA . GLU A 1 110 ? 3.850 -7.258 20.474 1.00 89.25 110 GLU A CA 1
ATOM 883 C C . GLU A 1 110 ? 3.859 -7.636 18.983 1.00 89.25 110 GLU A C 1
ATOM 885 O O . GLU A 1 110 ? 4.780 -8.306 18.500 1.00 89.25 110 GLU A O 1
ATOM 890 N N . ALA A 1 111 ? 2.853 -7.184 18.227 1.00 87.25 111 ALA A N 1
ATOM 891 C CA . ALA A 1 111 ? 2.793 -7.399 16.785 1.00 87.25 111 ALA A CA 1
ATOM 892 C C . ALA A 1 111 ? 3.976 -6.725 16.069 1.00 87.25 111 ALA A C 1
ATOM 894 O O . ALA A 1 111 ? 4.623 -7.352 15.230 1.00 87.25 111 ALA A O 1
ATOM 895 N N . GLU A 1 112 ? 4.313 -5.489 16.449 1.00 86.19 112 GLU A N 1
ATOM 896 C CA . GLU A 1 112 ? 5.455 -4.755 15.899 1.00 86.19 112 GLU A CA 1
ATOM 897 C C . GLU A 1 112 ? 6.790 -5.423 16.271 1.00 86.19 112 GLU A C 1
ATOM 899 O O . GLU A 1 112 ? 7.686 -5.554 15.433 1.00 86.19 112 GLU A O 1
ATOM 904 N N . ALA A 1 113 ? 6.936 -5.896 17.512 1.00 85.94 113 ALA A N 1
ATOM 905 C CA . ALA A 1 113 ? 8.117 -6.644 17.935 1.00 85.94 113 ALA A CA 1
ATOM 906 C C . ALA A 1 113 ? 8.295 -7.930 17.111 1.00 85.94 113 ALA A C 1
ATOM 908 O O . ALA A 1 113 ? 9.402 -8.231 16.655 1.00 85.94 113 ALA A O 1
ATOM 909 N N . THR A 1 114 ? 7.201 -8.650 16.865 1.00 80.19 114 THR A N 1
ATOM 910 C CA . THR A 1 114 ? 7.192 -9.863 16.040 1.00 80.19 114 THR A CA 1
ATOM 911 C C . THR A 1 114 ? 7.548 -9.557 14.586 1.00 80.19 114 THR A C 1
ATOM 913 O O . THR A 1 114 ? 8.382 -10.245 13.996 1.00 80.19 114 THR A O 1
ATOM 916 N N . GLU A 1 115 ? 6.988 -8.493 14.009 1.00 77.75 115 GLU A N 1
ATOM 917 C CA . GLU A 1 115 ? 7.305 -8.058 12.647 1.00 77.75 115 GLU A CA 1
ATOM 918 C C . GLU A 1 115 ? 8.797 -7.731 12.495 1.00 77.75 115 GLU A C 1
ATOM 920 O O . GLU A 1 115 ? 9.445 -8.184 11.549 1.00 77.75 115 GLU A O 1
ATOM 925 N N . ARG A 1 116 ? 9.386 -7.035 13.476 1.00 77.56 116 ARG A N 1
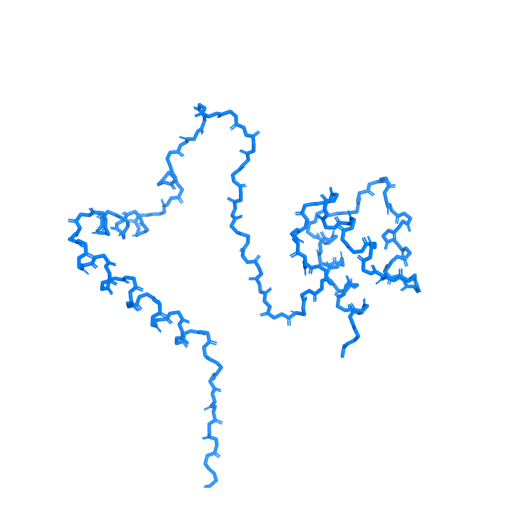ATOM 926 C CA . ARG A 1 116 ? 10.828 -6.744 13.505 1.00 77.56 116 ARG A CA 1
ATOM 927 C C . ARG A 1 116 ? 11.688 -8.009 13.574 1.00 77.56 116 ARG A C 1
ATOM 929 O O . ARG A 1 116 ? 12.769 -8.033 12.982 1.00 77.56 116 ARG A O 1
ATOM 936 N N . LEU A 1 117 ? 11.239 -9.055 14.270 1.00 76.75 117 LEU A N 1
ATOM 937 C CA . LEU A 1 117 ? 11.939 -10.345 14.321 1.00 76.75 117 LEU A CA 1
ATOM 938 C C . LEU A 1 117 ? 11.874 -11.085 12.981 1.00 76.75 117 LEU A C 1
ATOM 940 O O . LEU A 1 117 ? 12.874 -11.659 12.558 1.00 76.75 117 LEU A O 1
ATOM 944 N N . ILE A 1 118 ? 10.730 -11.031 12.296 1.00 74.31 118 ILE A N 1
ATOM 945 C CA . ILE A 1 118 ? 10.542 -11.647 10.976 1.00 74.31 118 ILE A CA 1
ATOM 946 C C . ILE A 1 118 ? 11.349 -10.902 9.897 1.00 74.31 118 ILE A C 1
ATOM 948 O O . ILE A 1 118 ? 11.911 -11.533 9.004 1.00 74.31 118 ILE A O 1
ATOM 952 N N . GLN A 1 119 ? 11.444 -9.572 9.986 1.00 61.19 119 GLN A N 1
ATOM 953 C CA . GLN A 1 119 ? 12.158 -8.728 9.016 1.00 61.19 119 GLN A CA 1
ATOM 954 C C . GLN A 1 119 ? 13.667 -8.583 9.293 1.00 61.19 119 GLN A C 1
ATOM 956 O O . GLN A 1 119 ? 14.388 -8.002 8.478 1.00 61.19 119 GLN A O 1
ATOM 961 N N . SER A 1 120 ? 14.181 -9.107 10.410 1.00 49.91 120 SER A N 1
ATOM 962 C CA . SER A 1 120 ? 15.616 -9.062 10.713 1.00 49.91 120 SER A CA 1
ATOM 963 C C . SER A 1 120 ? 16.383 -10.117 9.899 1.00 49.91 120 SER A C 1
ATOM 965 O O . SER A 1 120 ? 16.114 -11.310 10.048 1.00 49.91 120 SER A O 1
ATOM 967 N N . PRO A 1 121 ? 17.380 -9.741 9.070 1.00 47.38 121 PRO A N 1
ATOM 968 C CA . PRO A 1 121 ? 18.237 -10.718 8.414 1.00 47.38 121 PRO A CA 1
ATOM 969 C C . PRO A 1 121 ? 19.015 -11.481 9.488 1.00 47.38 121 PRO A C 1
ATOM 971 O O . PRO A 1 121 ? 19.755 -10.888 10.274 1.00 47.38 121 PRO A O 1
ATOM 974 N N . VAL A 1 122 ? 18.844 -12.803 9.528 1.00 50.56 122 VAL A N 1
ATOM 975 C CA . VAL A 1 122 ? 19.604 -13.704 10.399 1.00 50.56 122 VAL A CA 1
ATOM 976 C C . VAL A 1 122 ? 21.099 -13.496 10.131 1.00 50.56 122 VAL A C 1
ATOM 978 O O . VAL A 1 122 ? 21.651 -14.013 9.160 1.00 50.56 122 VAL A O 1
ATOM 981 N N . LEU A 1 123 ? 21.778 -12.736 10.994 1.00 43.50 123 LEU A N 1
ATOM 982 C CA . LEU A 1 123 ? 23.2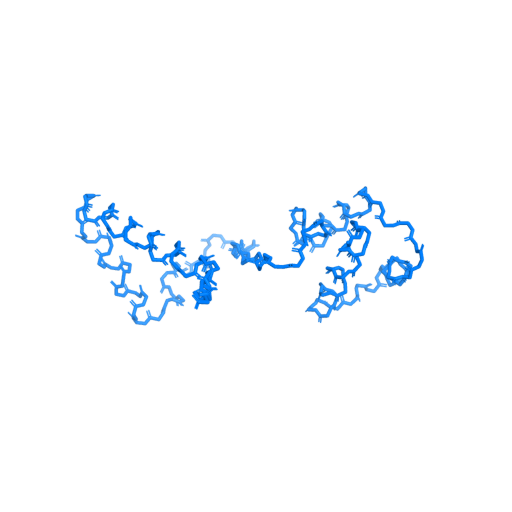34 -12.732 11.073 1.00 43.50 123 LEU A CA 1
ATOM 983 C C . LEU A 1 123 ? 23.657 -14.082 11.655 1.00 43.50 123 LEU A C 1
ATOM 985 O O . LEU A 1 123 ? 23.790 -14.243 12.869 1.00 43.50 123 LEU A O 1
ATOM 989 N N . ILE A 1 124 ? 23.857 -15.070 10.781 1.00 41.47 124 ILE A N 1
ATOM 990 C CA . ILE A 1 124 ? 24.565 -16.301 11.128 1.00 41.47 124 ILE A CA 1
ATOM 991 C C . ILE A 1 124 ? 26.013 -15.899 11.424 1.00 41.47 124 ILE A C 1
ATOM 993 O O . ILE A 1 124 ? 26.846 -15.761 10.531 1.00 41.47 124 ILE A O 1
ATOM 997 N N . SER A 1 125 ? 26.298 -15.656 12.701 1.00 40.47 125 SER A N 1
ATOM 998 C CA . SER A 1 125 ? 27.653 -15.500 13.212 1.00 40.47 125 SER A CA 1
ATOM 999 C C . SER A 1 125 ? 28.321 -16.875 13.205 1.00 40.47 125 SER A C 1
ATOM 1001 O O . SER A 1 125 ? 28.159 -17.665 14.135 1.00 40.47 125 SER A O 1
ATOM 1003 N N . ASN A 1 126 ? 29.048 -17.179 12.128 1.00 43.69 126 ASN A N 1
ATOM 1004 C CA . ASN A 1 126 ? 30.037 -18.251 12.132 1.00 43.69 126 ASN A CA 1
ATOM 1005 C C . ASN A 1 126 ? 31.167 -17.839 13.084 1.00 43.69 126 ASN A C 1
ATOM 1007 O O . ASN A 1 126 ? 32.052 -17.066 12.718 1.00 43.69 126 ASN A O 1
ATOM 1011 N N . LYS A 1 127 ? 31.1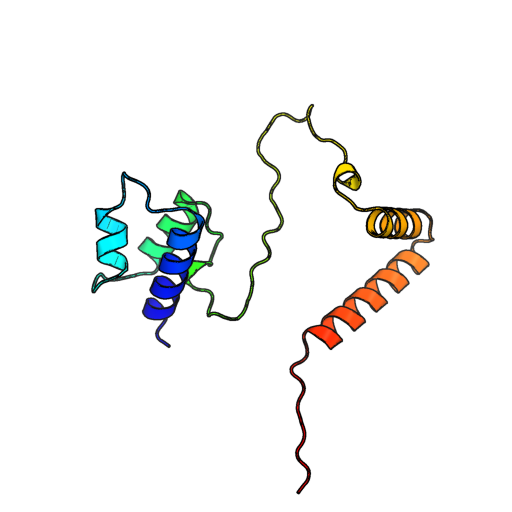34 -18.354 14.315 1.00 44.00 127 LYS A N 1
ATOM 1012 C CA . LYS A 1 127 ? 32.324 -18.407 15.164 1.00 44.00 127 LYS A CA 1
ATOM 1013 C C . LYS A 1 127 ? 33.244 -19.513 14.638 1.00 44.00 127 LYS A C 1
ATOM 1015 O O . LYS A 1 127 ? 32.868 -20.683 14.672 1.00 44.00 127 LYS A O 1
ATOM 1020 N N . SER A 1 128 ? 34.406 -19.099 14.126 1.00 47.59 128 SER A N 1
ATOM 1021 C CA . SER A 1 128 ? 35.623 -19.918 14.032 1.00 47.59 128 SER A CA 1
ATOM 1022 C C . SER A 1 128 ? 36.143 -20.318 15.406 1.00 47.59 128 SER A C 1
ATOM 1024 O O . SER A 1 128 ? 35.890 -19.561 16.374 1.00 47.59 128 SER A O 1
#

Secondary structure (DSSP, 8-state):
--HHHHHHHHHHHHHHHH---GGGHHHHHHHHTTS---HHHHHHHHHHHT--TTGGGS-TT-------PPPS--TT----GGGG--HHHHHHHHHHHHS-HHHHHHHHHHHHHHHHHHHS--------

pLDDT: mean 74.73, std 16.0, range [40.47, 93.56]

Sequence (128 aa):
MNITDTRRANLAKWVADNGIPKQEKSLFSQLRGDGSFGEKVARRLEEKYKMGAGYLDTPDGVEYVRPVEPPRESPASRAPFYAWLNEEEMHLVTLFRTTSERGQRDILDEAEATERLIQSPVLISNKS

Radius of gyration: 21.13 Å; chains: 1; bounding box: 59×32×56 Å